Protein AF-W9GV12-F1 (afdb_monomer)

Sequence (91 aa):
MSLTLTDHARVRMNQRAFRGTDLDLILT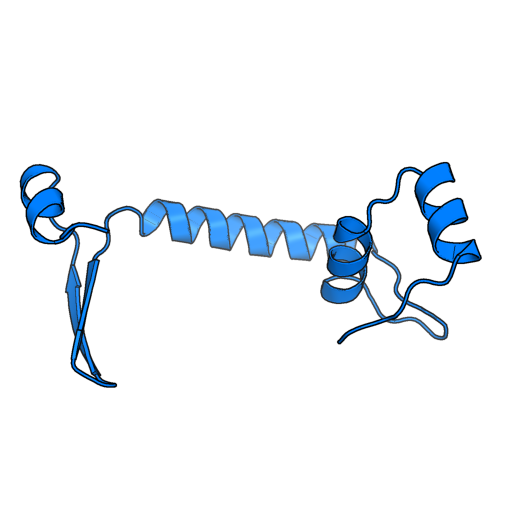VGTTTRDGVLLRAQDVQRAIEIRKREIARLQRLAGAYVVVAGEKVVTAYRPSRRRQSRVLDQA

Foldseek 3Di:
DDDDDDPVNVVVCVVVVHDPVNQVVQQVQFDDDPPGTDRDPVSVVVVVVVVVVVVVVCVVCVQKDWDDDVPDTPDIDRDDPVCSVVVCDDD

pLDDT: mean 91.81, std 10.29, range [42.0, 98.44]

Solvent-accessible surface area (backbone atoms only — not comparable to full-atom values): 5714 Å² total; per-residue (Å²): 139,90,80,84,82,48,72,68,53,52,55,56,29,57,79,67,75,51,53,77,72,52,49,59,50,38,69,73,55,26,48,76,54,98,89,49,65,46,70,43,73,70,37,51,54,52,54,49,54,54,50,51,53,49,52,52,49,50,63,74,46,62,65,58,45,71,47,69,59,88,96,39,78,76,49,74,49,65,60,53,81,88,50,41,65,77,74,55,73,83,133

Radius of gyration: 20.77 Å; Cα contacts (8 Å, |Δi|>4): 54; chains: 1; bounding box: 46×28×55 Å

Organism: NCBI:txid1385369

Mean predicted aligned error: 5.94 Å

Structure (mmCIF, N/CA/C/O backbone):
data_AF-W9GV12-F1
#
_entry.id   AF-W9GV12-F1
#
loop_
_atom_site.group_PDB
_atom_site.id
_atom_site.type_symbol
_atom_site.label_atom_id
_atom_site.label_alt_id
_atom_site.label_comp_id
_atom_site.label_asym_id
_atom_site.label_entity_id
_atom_site.label_seq_id
_atom_site.pdbx_PDB_ins_code
_atom_site.Cartn_x
_atom_site.Cartn_y
_atom_site.Cartn_z
_atom_site.occupancy
_atom_site.B_iso_or_equiv
_atom_site.auth_seq_id
_atom_site.auth_comp_id
_atom_site.auth_asym_id
_atom_site.auth_atom_id
_atom_site.pdbx_PDB_model_num
ATOM 1 N N . MET A 1 1 ? 0.911 -11.227 -10.464 1.00 48.38 1 MET A N 1
ATOM 2 C CA . MET A 1 1 ? 1.658 -11.712 -11.646 1.00 48.38 1 MET A CA 1
ATOM 3 C C . MET A 1 1 ? 3.096 -11.929 -11.201 1.00 48.38 1 MET A C 1
ATOM 5 O O . MET A 1 1 ? 3.614 -11.040 -10.544 1.00 48.38 1 MET A O 1
ATOM 9 N N . SER A 1 2 ? 3.695 -13.097 -11.449 1.00 60.28 2 SER A N 1
ATOM 10 C CA . SER A 1 2 ? 5.080 -13.390 -11.045 1.00 60.28 2 SER A CA 1
ATOM 11 C C . SER A 1 2 ? 5.965 -13.409 -12.291 1.00 60.28 2 SER A C 1
ATOM 13 O O . SER A 1 2 ? 5.656 -14.124 -13.242 1.00 60.28 2 SER A O 1
ATOM 15 N N . LEU A 1 3 ? 7.010 -12.580 -12.308 1.00 79.56 3 LEU A N 1
ATOM 16 C CA . LEU A 1 3 ? 8.029 -12.542 -13.357 1.00 79.56 3 LE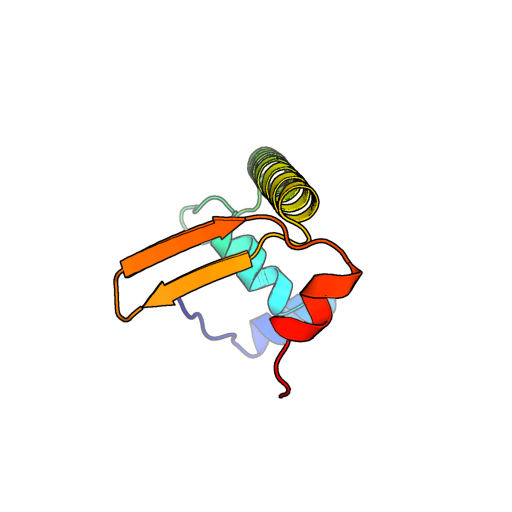U A CA 1
ATOM 17 C C . LEU A 1 3 ? 9.351 -13.058 -12.779 1.00 79.56 3 LEU A C 1
ATOM 19 O O . LEU A 1 3 ? 9.717 -12.705 -11.659 1.00 79.56 3 LEU A O 1
ATOM 23 N N . THR A 1 4 ? 10.081 -13.872 -13.542 1.00 87.38 4 THR A N 1
ATOM 24 C CA . THR A 1 4 ? 11.389 -14.399 -13.127 1.00 87.38 4 THR A CA 1
ATOM 25 C C . THR A 1 4 ? 12.514 -13.483 -13.607 1.00 87.38 4 THR A C 1
ATOM 27 O O . THR A 1 4 ? 12.611 -13.171 -14.793 1.00 87.38 4 THR A O 1
ATOM 30 N N . LEU A 1 5 ? 13.387 -13.060 -12.688 1.00 88.81 5 LEU A N 1
ATOM 31 C CA . LEU A 1 5 ? 14.568 -12.261 -13.016 1.00 88.81 5 LEU A CA 1
ATOM 32 C C . LEU A 1 5 ? 15.670 -13.132 -13.624 1.00 88.81 5 LEU A C 1
ATOM 34 O O . LEU A 1 5 ? 16.076 -14.131 -13.036 1.00 88.81 5 LEU A O 1
ATOM 38 N N . THR A 1 6 ? 16.207 -12.707 -14.766 1.00 94.06 6 THR A N 1
ATOM 39 C CA . THR A 1 6 ? 17.433 -13.290 -15.327 1.00 94.06 6 THR A CA 1
ATOM 40 C C . THR A 1 6 ? 18.670 -12.764 -14.596 1.00 94.06 6 THR A C 1
ATOM 42 O O . THR A 1 6 ? 18.645 -11.683 -13.997 1.00 94.06 6 THR A O 1
ATOM 45 N N . ASP A 1 7 ? 19.792 -13.480 -14.691 1.00 93.88 7 ASP A N 1
ATOM 46 C CA . ASP A 1 7 ? 21.065 -13.030 -14.109 1.00 93.88 7 ASP A CA 1
ATOM 47 C C . ASP A 1 7 ? 21.525 -11.689 -14.697 1.00 93.88 7 ASP A C 1
ATOM 49 O O . ASP A 1 7 ? 21.978 -10.807 -13.963 1.00 93.88 7 ASP A O 1
ATOM 53 N N . HIS A 1 8 ? 21.329 -11.490 -16.007 1.00 95.56 8 HIS A N 1
ATOM 54 C CA . HIS A 1 8 ? 21.622 -10.219 -16.667 1.00 95.56 8 HIS A CA 1
ATOM 55 C C . HIS A 1 8 ? 20.783 -9.075 -16.081 1.00 95.56 8 HIS A C 1
ATOM 57 O O . HIS A 1 8 ? 21.327 -8.020 -15.748 1.00 95.56 8 HIS A O 1
ATOM 63 N N . ALA A 1 9 ? 19.474 -9.285 -15.900 1.00 91.88 9 ALA A N 1
ATOM 64 C CA . ALA A 1 9 ? 18.591 -8.288 -15.301 1.00 91.88 9 ALA A CA 1
ATOM 65 C C . ALA A 1 9 ? 19.008 -7.962 -13.859 1.00 91.88 9 ALA A C 1
ATOM 67 O O . ALA A 1 9 ? 19.142 -6.787 -13.521 1.00 91.88 9 ALA A O 1
ATOM 68 N N . ARG A 1 10 ? 19.309 -8.980 -13.039 1.00 91.94 10 ARG A N 1
ATOM 69 C CA . ARG A 1 10 ? 19.757 -8.808 -11.646 1.00 91.94 10 ARG A CA 1
ATOM 70 C C . ARG A 1 10 ? 21.013 -7.939 -11.548 1.00 91.94 10 ARG A C 1
ATOM 72 O O . ARG A 1 10 ? 21.038 -6.975 -10.785 1.00 91.94 10 ARG A O 1
ATOM 79 N N . VAL A 1 11 ? 22.038 -8.232 -12.351 1.00 94.50 11 VAL A N 1
ATOM 80 C CA . VAL A 1 11 ? 23.279 -7.435 -12.383 1.00 94.50 11 VAL A CA 1
ATOM 81 C C . VAL A 1 11 ? 22.992 -5.994 -12.817 1.00 94.50 11 VAL A C 1
ATOM 83 O O . VAL A 1 11 ? 23.480 -5.045 -12.200 1.00 94.50 11 VAL A O 1
ATOM 86 N N . ARG A 1 12 ? 22.162 -5.805 -13.850 1.00 95.31 12 ARG A N 1
ATOM 87 C CA . ARG A 1 12 ? 21.827 -4.479 -14.391 1.00 95.31 12 ARG A CA 1
ATOM 88 C C . ARG A 1 12 ? 20.960 -3.63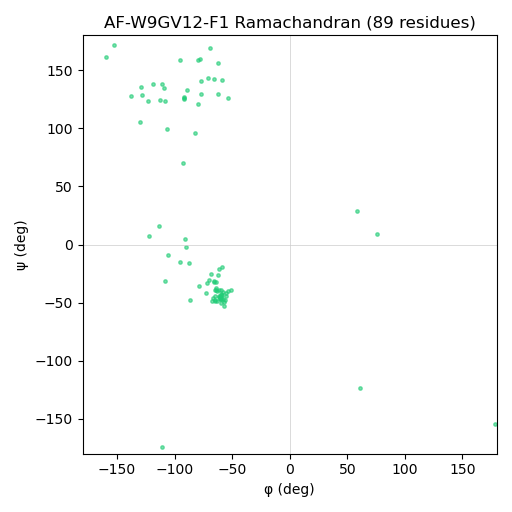3 -13.465 1.00 95.31 12 ARG A C 1
ATOM 90 O O . ARG A 1 12 ? 21.077 -2.409 -13.516 1.00 95.31 12 ARG A O 1
ATOM 97 N N . MET A 1 13 ? 20.113 -4.256 -12.653 1.00 94.00 13 MET A N 1
ATOM 98 C CA . MET A 1 13 ? 19.339 -3.586 -11.609 1.00 94.00 13 MET A CA 1
ATOM 99 C C . MET A 1 13 ? 20.258 -3.067 -10.504 1.00 94.00 13 MET A C 1
ATOM 101 O O . MET A 1 13 ? 20.209 -1.878 -10.194 1.00 94.00 13 MET A O 1
ATOM 105 N N . ASN A 1 14 ? 21.170 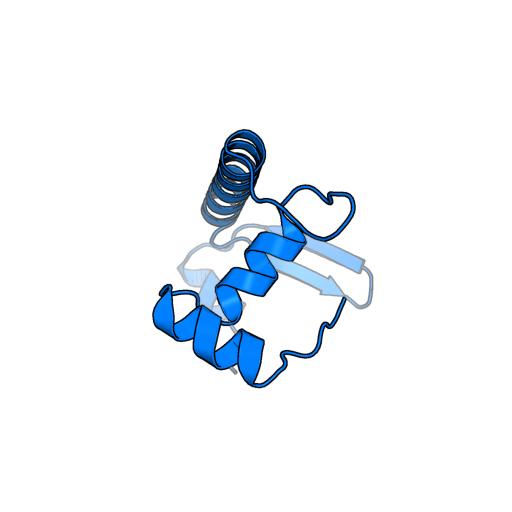-3.909 -10.004 1.00 91.81 14 ASN A N 1
ATOM 106 C CA . ASN A 1 14 ? 22.128 -3.522 -8.964 1.00 91.81 14 ASN A CA 1
ATOM 107 C C . ASN A 1 14 ? 23.013 -2.344 -9.401 1.00 91.81 14 ASN A C 1
ATOM 109 O O . ASN A 1 14 ? 23.179 -1.386 -8.652 1.00 91.81 14 ASN A O 1
ATOM 113 N N . GLN A 1 15 ? 23.514 -2.365 -10.643 1.00 96.69 15 GLN A N 1
ATOM 114 C CA . GLN A 1 15 ? 24.303 -1.262 -11.219 1.00 96.69 15 GLN A CA 1
ATOM 115 C C . GLN A 1 15 ? 23.540 0.068 -11.313 1.00 96.69 15 GLN A C 1
ATOM 117 O O . GLN A 1 15 ? 24.156 1.121 -11.440 1.00 96.69 15 GLN A O 1
ATOM 122 N N . ARG A 1 16 ? 22.206 0.027 -11.295 1.00 94.38 16 ARG A N 1
ATOM 123 C CA . ARG A 1 16 ? 21.324 1.194 -11.428 1.00 94.38 16 ARG A CA 1
ATOM 124 C C . ARG A 1 16 ? 20.530 1.489 -10.161 1.00 94.38 16 ARG A C 1
ATOM 126 O O . ARG A 1 16 ? 19.552 2.224 -10.222 1.00 94.38 16 ARG A O 1
ATOM 133 N N . ALA A 1 17 ? 20.950 0.909 -9.038 1.00 93.00 17 ALA A N 1
ATOM 134 C CA . ALA A 1 17 ? 20.320 1.083 -7.737 1.00 93.00 17 ALA A CA 1
ATOM 135 C C . ALA A 1 17 ? 18.829 0.681 -7.679 1.00 93.00 17 ALA A C 1
ATOM 137 O O . ALA A 1 17 ? 18.089 1.210 -6.856 1.00 93.00 17 ALA A O 1
ATOM 138 N N . PHE A 1 18 ? 18.395 -0.278 -8.504 1.00 91.69 18 PHE A N 1
ATOM 139 C CA . PHE A 1 18 ? 17.069 -0.889 -8.373 1.00 91.69 18 PHE A CA 1
ATOM 140 C C . PHE A 1 18 ? 17.117 -2.098 -7.440 1.00 91.69 18 PHE A C 1
ATOM 142 O O . PHE A 1 18 ? 17.963 -2.981 -7.591 1.00 91.69 18 PHE A O 1
ATOM 149 N N . ARG A 1 19 ? 16.162 -2.170 -6.514 1.00 89.19 19 ARG A N 1
ATOM 150 C CA . ARG A 1 19 ? 15.899 -3.327 -5.653 1.00 89.19 19 ARG A CA 1
ATOM 151 C C . ARG A 1 19 ? 14.797 -4.194 -6.256 1.00 89.19 19 ARG A C 1
ATOM 153 O O . ARG A 1 19 ? 13.975 -3.722 -7.036 1.00 89.19 19 ARG A O 1
ATOM 160 N N . GLY A 1 20 ? 14.734 -5.464 -5.850 1.00 80.12 20 GLY A N 1
ATOM 161 C CA . GLY A 1 20 ? 13.660 -6.371 -6.281 1.00 80.12 20 GLY A CA 1
ATOM 162 C C . GLY A 1 20 ? 12.261 -5.823 -5.969 1.00 80.12 20 GLY A C 1
ATOM 163 O O . GLY A 1 20 ? 11.396 -5.823 -6.837 1.00 80.12 20 GLY A O 1
ATOM 164 N N . THR A 1 21 ? 12.083 -5.236 -4.782 1.00 85.50 21 THR A N 1
ATOM 165 C CA . THR A 1 21 ? 10.827 -4.595 -4.351 1.00 85.50 21 THR A CA 1
ATOM 166 C C . THR A 1 21 ? 10.418 -3.400 -5.213 1.00 85.50 21 THR A C 1
ATOM 168 O O . THR A 1 21 ? 9.233 -3.080 -5.300 1.00 85.50 21 THR A O 1
ATOM 171 N N . ASP A 1 22 ? 11.380 -2.729 -5.854 1.00 90.75 22 ASP A N 1
ATOM 172 C CA . ASP A 1 22 ? 11.092 -1.591 -6.730 1.00 90.75 22 ASP A CA 1
ATOM 173 C C . ASP A 1 22 ? 10.431 -2.071 -8.027 1.00 90.75 22 ASP A C 1
ATOM 175 O O . ASP A 1 22 ? 9.560 -1.390 -8.569 1.00 90.75 22 ASP A O 1
ATOM 179 N N . LEU A 1 23 ? 10.794 -3.271 -8.495 1.00 90.44 23 LEU A N 1
ATOM 180 C CA . LEU A 1 23 ? 10.207 -3.877 -9.685 1.00 90.44 23 LEU A CA 1
ATOM 181 C C . LEU A 1 23 ? 8.722 -4.175 -9.468 1.00 90.44 23 LEU A C 1
ATOM 183 O O . LEU A 1 23 ? 7.900 -3.780 -10.290 1.00 90.44 23 LEU A O 1
ATOM 187 N N . ASP A 1 24 ? 8.370 -4.790 -8.338 1.00 89.69 24 ASP A N 1
ATOM 188 C CA . ASP A 1 24 ? 6.977 -5.098 -7.996 1.00 89.69 24 ASP A CA 1
ATOM 189 C C . ASP A 1 24 ? 6.113 -3.832 -7.963 1.00 89.69 24 ASP A C 1
ATOM 191 O O . ASP A 1 24 ? 4.987 -3.808 -8.472 1.00 89.69 24 ASP A O 1
ATOM 195 N N . LEU A 1 25 ? 6.658 -2.740 -7.417 1.00 92.50 25 LEU A N 1
ATOM 196 C CA . LEU A 1 25 ? 5.974 -1.454 -7.369 1.00 92.50 25 LEU A CA 1
ATOM 197 C C . LEU A 1 25 ? 5.773 -0.854 -8.768 1.00 92.50 25 LEU A C 1
ATOM 199 O O . LEU A 1 25 ? 4.669 -0.401 -9.083 1.00 92.50 25 LEU A O 1
ATOM 203 N N . ILE A 1 26 ? 6.812 -0.871 -9.611 1.00 94.50 26 ILE A N 1
ATOM 204 C CA . ILE A 1 26 ? 6.742 -0.392 -11.000 1.00 94.50 26 ILE A CA 1
ATOM 205 C C . ILE A 1 26 ? 5.715 -1.206 -11.790 1.00 94.50 26 ILE A C 1
ATOM 207 O O . ILE A 1 26 ? 4.889 -0.616 -12.479 1.00 94.50 26 ILE A O 1
ATOM 211 N N . LEU A 1 27 ? 5.721 -2.533 -11.657 1.00 93.12 27 LEU A N 1
ATOM 212 C CA . LEU A 1 27 ? 4.791 -3.430 -12.346 1.00 93.12 27 LEU A CA 1
ATOM 213 C C . LEU A 1 27 ? 3.337 -3.236 -11.894 1.00 93.12 27 LEU A C 1
ATOM 215 O O . LEU A 1 27 ? 2.423 -3.401 -12.694 1.00 93.12 27 LEU A O 1
ATOM 219 N N . THR A 1 28 ? 3.118 -2.872 -10.628 1.00 93.56 28 THR A N 1
ATOM 220 C CA . THR A 1 28 ? 1.772 -2.665 -10.067 1.00 93.56 28 THR A CA 1
ATOM 221 C C . THR A 1 28 ? 1.169 -1.313 -10.457 1.00 93.56 28 THR A C 1
ATOM 223 O O . THR A 1 28 ? -0.043 -1.194 -10.616 1.00 93.56 28 THR A O 1
ATOM 226 N N . VAL A 1 29 ? 1.996 -0.268 -10.551 1.00 96.38 29 VAL A N 1
ATOM 227 C CA . VAL A 1 29 ? 1.532 1.127 -10.686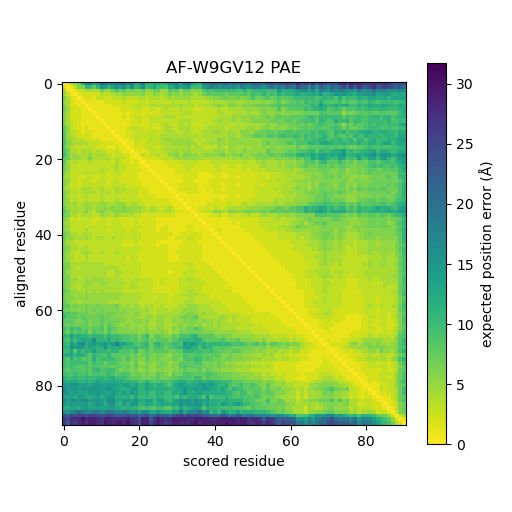 1.00 96.38 29 VAL A CA 1
ATOM 228 C C . VAL A 1 29 ? 1.764 1.699 -12.082 1.00 96.38 29 VAL A C 1
ATOM 230 O O . VAL A 1 29 ? 1.033 2.595 -12.513 1.00 96.38 29 VAL A O 1
ATOM 233 N N . GLY A 1 30 ? 2.821 1.247 -12.750 1.00 96.38 30 GLY A N 1
ATOM 234 C CA . GLY A 1 30 ? 3.277 1.795 -14.013 1.00 96.38 30 GLY A CA 1
ATOM 235 C C . GLY A 1 30 ? 2.330 1.495 -15.166 1.00 96.38 30 GLY A C 1
ATOM 236 O O . GLY A 1 30 ? 1.405 0.692 -15.086 1.00 96.38 30 GLY A O 1
ATOM 237 N N . THR A 1 31 ? 2.586 2.166 -16.278 1.00 97.62 31 THR A N 1
ATOM 238 C CA . THR A 1 31 ? 1.816 1.990 -17.502 1.00 97.62 31 THR A CA 1
ATOM 239 C C . THR A 1 31 ? 2.464 0.935 -18.379 1.00 97.62 31 THR A C 1
ATOM 241 O O . THR A 1 31 ? 3.639 1.061 -18.728 1.00 97.62 31 THR A O 1
ATOM 244 N N . THR A 1 32 ? 1.691 -0.075 -18.772 1.00 96.69 32 THR A N 1
ATOM 245 C CA . THR A 1 32 ? 2.110 -1.065 -19.767 1.00 96.69 32 THR A CA 1
ATOM 246 C C . THR A 1 32 ? 2.364 -0.390 -21.113 1.00 96.69 32 THR A C 1
ATOM 248 O O . THR A 1 32 ? 1.538 0.372 -21.616 1.00 96.69 32 THR A O 1
ATOM 251 N N . THR A 1 33 ? 3.527 -0.663 -21.688 1.00 96.56 33 THR A N 1
ATOM 252 C CA . THR A 1 33 ? 3.938 -0.250 -23.030 1.00 96.56 33 THR A CA 1
ATOM 253 C C . THR A 1 33 ? 4.015 -1.48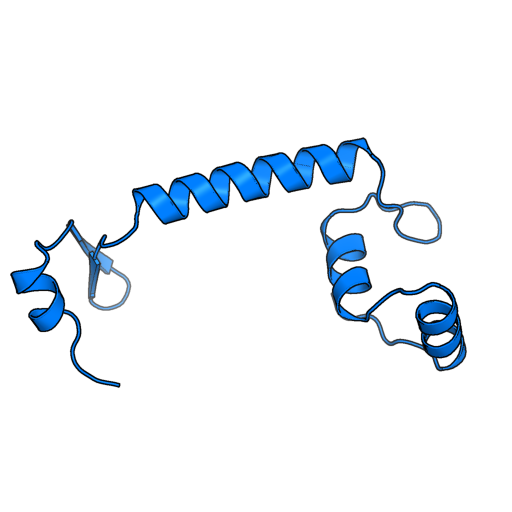2 -23.933 1.00 96.56 33 THR A C 1
ATOM 255 O O . THR A 1 33 ? 3.641 -2.579 -23.524 1.00 96.56 33 THR A O 1
ATOM 258 N N . ARG A 1 34 ? 4.496 -1.319 -25.172 1.00 95.94 34 ARG A N 1
ATOM 259 C CA . ARG A 1 34 ? 4.653 -2.430 -26.123 1.00 95.94 34 ARG A CA 1
ATOM 260 C C . ARG A 1 34 ? 5.504 -3.576 -25.563 1.00 95.94 34 ARG A C 1
ATOM 262 O O . ARG A 1 34 ? 5.120 -4.728 -25.701 1.00 95.94 34 ARG A O 1
ATOM 269 N N . ASP A 1 35 ? 6.625 -3.238 -24.926 1.00 94.31 35 ASP A N 1
ATOM 270 C CA . ASP A 1 35 ? 7.665 -4.207 -24.553 1.00 94.31 35 ASP A CA 1
ATOM 271 C C . ASP A 1 35 ? 7.960 -4.226 -23.041 1.00 94.31 35 ASP A C 1
ATOM 273 O O . ASP A 1 35 ? 8.914 -4.860 -22.594 1.00 94.31 35 ASP A O 1
ATOM 277 N N . GLY A 1 36 ? 7.180 -3.512 -22.223 1.00 94.19 36 GLY A N 1
ATOM 278 C CA . GLY A 1 36 ? 7.439 -3.454 -20.787 1.00 94.19 36 GLY A CA 1
ATOM 279 C C . GLY A 1 36 ? 6.480 -2.568 -20.007 1.00 94.19 36 GLY A C 1
ATOM 280 O O . GLY A 1 36 ? 5.336 -2.351 -20.398 1.00 94.19 36 GLY A O 1
ATOM 281 N N . VAL A 1 37 ? 6.953 -2.061 -18.870 1.00 96.38 37 VAL A N 1
ATOM 282 C CA . VAL A 1 37 ? 6.190 -1.166 -17.994 1.00 96.38 37 VAL A CA 1
ATOM 283 C C . VAL A 1 37 ? 7.021 0.076 -17.708 1.00 96.38 37 VAL A C 1
ATOM 285 O O . VAL A 1 37 ? 8.176 -0.023 -17.295 1.00 96.38 37 VAL A O 1
ATOM 288 N N . LEU A 1 38 ? 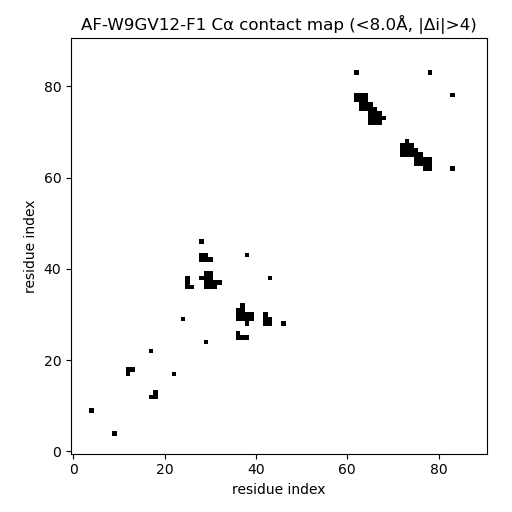6.429 1.249 -17.923 1.00 96.69 38 LEU A N 1
ATOM 289 C CA . LEU A 1 38 ? 7.045 2.540 -17.638 1.00 96.69 38 LEU A CA 1
ATOM 290 C C . LEU A 1 38 ? 6.301 3.233 -16.499 1.00 96.69 38 LEU A C 1
ATOM 292 O O . LEU A 1 38 ? 5.101 3.497 -16.593 1.00 96.69 38 LEU A O 1
ATOM 296 N N . LEU A 1 39 ? 7.025 3.594 -15.442 1.00 96.94 39 LEU A N 1
ATOM 297 C CA . LEU A 1 39 ? 6.486 4.396 -14.350 1.00 96.94 39 LEU A CA 1
ATOM 298 C C . LEU A 1 39 ? 6.517 5.883 -14.733 1.00 96.94 39 LEU A C 1
ATOM 300 O O . LEU A 1 39 ? 7.544 6.548 -14.606 1.00 96.94 39 LEU A O 1
ATOM 304 N N . ARG A 1 40 ? 5.398 6.410 -15.241 1.00 98.06 40 ARG A N 1
ATOM 305 C CA . ARG A 1 40 ? 5.299 7.819 -15.656 1.00 98.06 40 ARG A CA 1
ATOM 306 C C . ARG A 1 40 ? 5.074 8.731 -14.450 1.00 98.06 40 ARG A C 1
ATOM 308 O O . ARG A 1 40 ? 4.504 8.307 -13.448 1.00 98.06 40 ARG A O 1
ATOM 315 N N . ALA A 1 41 ? 5.396 10.019 -14.580 1.00 97.94 41 ALA A N 1
ATOM 316 C CA . ALA A 1 41 ? 5.153 11.015 -13.526 1.00 97.94 41 ALA A CA 1
ATOM 317 C C . ALA A 1 41 ? 3.685 11.040 -13.050 1.00 97.94 41 ALA A C 1
ATOM 319 O O . ALA A 1 41 ? 3.412 11.087 -11.852 1.00 97.94 41 ALA A O 1
ATOM 320 N N . GLN A 1 42 ? 2.729 10.917 -13.976 1.00 97.62 42 GLN A N 1
ATOM 321 C CA . GLN A 1 42 ? 1.306 10.831 -13.634 1.00 97.62 42 GLN A CA 1
ATOM 322 C C . GLN A 1 42 ? 0.938 9.561 -12.851 1.00 97.62 42 GLN A C 1
ATOM 324 O O . GLN A 1 42 ? 0.022 9.589 -12.030 1.00 97.62 42 GLN A O 1
ATOM 329 N N . ASP A 1 43 ? 1.640 8.452 -13.096 1.00 98.06 43 ASP A N 1
ATOM 330 C CA . ASP A 1 43 ? 1.406 7.191 -12.395 1.00 98.06 43 ASP A CA 1
ATOM 331 C C . ASP A 1 43 ? 1.922 7.294 -10.963 1.00 98.06 43 ASP A C 1
ATOM 333 O O . ASP A 1 43 ? 1.207 6.932 -10.029 1.00 98.06 43 ASP A O 1
ATOM 337 N N . VAL A 1 44 ? 3.099 7.905 -10.787 1.00 97.88 44 VAL A N 1
ATOM 338 C CA . VAL A 1 44 ? 3.661 8.251 -9.474 1.00 97.88 44 VAL A CA 1
ATOM 339 C C . VAL A 1 44 ? 2.696 9.138 -8.692 1.00 97.88 44 VAL A C 1
ATOM 341 O O . VAL A 1 44 ? 2.325 8.790 -7.572 1.00 97.88 44 VAL A O 1
ATOM 344 N N . GLN A 1 45 ? 2.230 10.243 -9.282 1.00 98.06 45 GLN A N 1
ATOM 345 C CA . GLN A 1 45 ? 1.325 11.168 -8.600 1.00 98.06 45 GLN A CA 1
ATOM 346 C C . GLN A 1 45 ? 0.027 10.473 -8.169 1.00 98.06 45 GLN A C 1
ATOM 348 O O . GLN A 1 45 ? -0.397 10.596 -7.021 1.00 98.06 45 GLN A O 1
ATOM 353 N N . ARG A 1 46 ? -0.579 9.677 -9.059 1.00 97.69 46 ARG A N 1
ATOM 354 C CA . ARG A 1 46 ? -1.786 8.896 -8.752 1.00 97.69 46 ARG A CA 1
ATOM 355 C C . ARG A 1 46 ? -1.549 7.915 -7.604 1.00 97.69 46 ARG A C 1
ATOM 357 O O . ARG A 1 46 ? -2.351 7.845 -6.675 1.00 97.69 46 ARG A O 1
ATOM 364 N N . ALA A 1 47 ? -0.444 7.174 -7.650 1.00 97.62 47 ALA A N 1
ATOM 365 C CA . ALA A 1 47 ? -0.073 6.207 -6.624 1.00 97.62 47 ALA A CA 1
ATOM 366 C C . ALA A 1 47 ? 0.198 6.840 -5.259 1.00 97.62 47 ALA A C 1
ATOM 368 O O . ALA A 1 47 ? -0.153 6.240 -4.240 1.00 97.62 47 ALA A O 1
ATOM 369 N N . ILE A 1 48 ? 0.813 8.023 -5.236 1.00 98.19 48 ILE A N 1
ATOM 370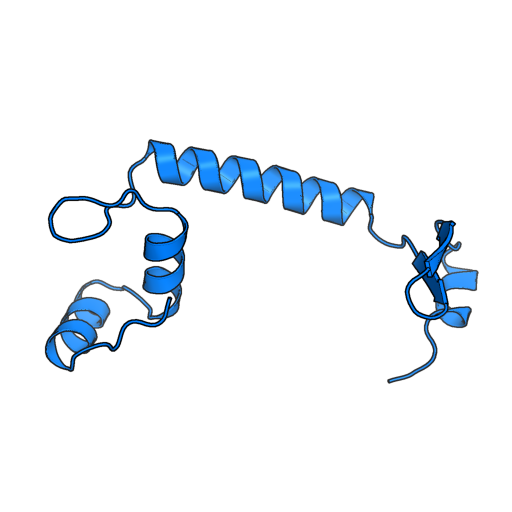 C CA . ILE A 1 48 ? 1.036 8.797 -4.015 1.00 98.19 48 ILE A CA 1
ATOM 371 C C . ILE A 1 48 ? -0.302 9.234 -3.424 1.00 98.19 48 ILE A C 1
ATOM 373 O O . ILE A 1 48 ? -0.532 9.023 -2.237 1.00 98.19 48 ILE A O 1
ATOM 377 N N . GLU A 1 49 ? -1.206 9.792 -4.228 1.00 98.12 49 GLU A N 1
ATOM 378 C CA . GLU A 1 49 ? -2.501 10.262 -3.729 1.00 98.12 49 GLU A CA 1
ATOM 379 C C . GLU A 1 49 ? -3.370 9.120 -3.188 1.00 98.12 49 GLU A C 1
ATOM 381 O O . GLU A 1 49 ? -3.992 9.261 -2.135 1.00 98.12 49 GLU A O 1
ATOM 386 N N . ILE A 1 50 ? -3.356 7.953 -3.840 1.00 97.44 50 ILE A N 1
ATOM 387 C CA . ILE A 1 50 ? -4.017 6.746 -3.321 1.00 97.44 50 ILE A CA 1
ATOM 388 C C . ILE A 1 50 ? -3.431 6.352 -1.958 1.00 97.44 50 ILE A C 1
ATOM 390 O O . ILE A 1 50 ? -4.181 6.191 -0.995 1.00 97.44 50 ILE A O 1
ATOM 394 N N . ARG A 1 51 ? -2.099 6.265 -1.846 1.00 97.56 51 ARG A N 1
ATOM 395 C CA . ARG A 1 51 ? -1.422 5.883 -0.595 1.00 97.56 51 ARG A CA 1
ATOM 396 C C . ARG A 1 51 ? -1.633 6.903 0.519 1.00 97.56 51 ARG A C 1
ATOM 398 O O . ARG A 1 51 ? -1.860 6.513 1.656 1.00 97.56 51 ARG A O 1
ATOM 405 N N . LYS A 1 52 ? -1.629 8.204 0.221 1.00 98.19 52 LYS A N 1
ATOM 406 C CA . LYS A 1 52 ? -1.956 9.250 1.205 1.00 98.19 52 LYS A CA 1
ATOM 407 C C . LYS A 1 52 ? -3.371 9.081 1.753 1.00 98.19 52 LYS A C 1
ATOM 409 O O . LYS A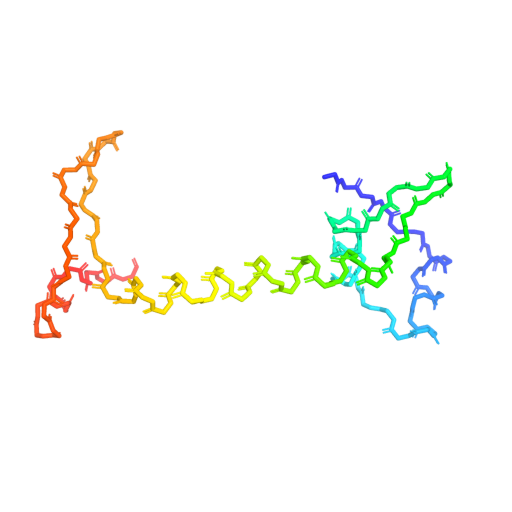 1 52 ? -3.569 9.178 2.961 1.00 98.19 52 LYS A O 1
ATOM 414 N N . ARG A 1 53 ? -4.352 8.798 0.888 1.00 98.12 53 ARG A N 1
ATOM 415 C CA . ARG A 1 53 ? -5.738 8.531 1.310 1.00 98.12 53 ARG A CA 1
ATOM 416 C C . ARG A 1 53 ? -5.829 7.281 2.178 1.00 98.12 53 ARG A C 1
ATOM 418 O O . ARG A 1 53 ? -6.558 7.280 3.167 1.00 98.12 53 ARG A O 1
ATOM 425 N N . GLU A 1 54 ? -5.084 6.238 1.830 1.00 97.94 54 GLU A N 1
ATOM 426 C CA . GLU A 1 54 ? -4.994 5.015 2.624 1.00 97.94 54 GLU A CA 1
ATOM 427 C C . GLU A 1 54 ? -4.373 5.277 4.001 1.00 97.94 54 GLU A C 1
ATOM 429 O O . GLU A 1 54 ? -4.985 4.936 5.010 1.00 97.94 54 GLU A O 1
ATOM 434 N N . ILE A 1 55 ? -3.238 5.978 4.063 1.00 98.44 55 ILE A N 1
ATOM 435 C CA . ILE A 1 55 ? -2.591 6.396 5.315 1.00 98.44 55 ILE A CA 1
ATOM 436 C C . ILE A 1 55 ? -3.562 7.209 6.178 1.00 98.44 55 ILE A C 1
ATOM 438 O O . ILE A 1 55 ? -3.742 6.902 7.356 1.00 98.44 55 ILE A O 1
ATOM 442 N N . ALA A 1 56 ? -4.252 8.194 5.597 1.00 98.31 56 ALA A N 1
ATOM 443 C CA . ALA A 1 56 ? -5.238 8.998 6.315 1.00 98.31 56 ALA A CA 1
ATOM 444 C C . ALA A 1 56 ? -6.406 8.143 6.841 1.00 98.31 56 ALA A C 1
ATOM 446 O O . ALA A 1 56 ? -6.878 8.329 7.966 1.00 98.31 56 ALA A O 1
ATOM 447 N N . ARG A 1 57 ? -6.867 7.162 6.053 1.00 97.88 57 ARG A N 1
ATOM 448 C CA . ARG A 1 57 ? -7.898 6.210 6.480 1.00 97.88 57 ARG A CA 1
ATOM 449 C C . ARG A 1 57 ? -7.402 5.338 7.633 1.00 97.88 57 ARG A C 1
ATOM 451 O O . ARG A 1 57 ? -8.154 5.179 8.591 1.00 97.88 57 ARG A O 1
ATOM 458 N N . LEU A 1 58 ? -6.179 4.814 7.569 1.00 97.88 58 LEU A N 1
ATOM 459 C CA . LEU A 1 58 ? -5.564 4.019 8.637 1.00 97.88 58 LEU A CA 1
ATOM 460 C C . LEU A 1 58 ? -5.454 4.830 9.930 1.00 97.88 58 LEU A C 1
ATOM 462 O O . LEU A 1 58 ? -5.902 4.373 10.977 1.00 97.88 58 LEU A O 1
ATOM 466 N N . GLN A 1 59 ? -4.964 6.067 9.847 1.00 97.62 59 GLN A N 1
ATOM 467 C CA . GLN A 1 59 ? -4.885 6.982 10.988 1.00 97.62 59 GLN A CA 1
ATOM 468 C C . GLN A 1 59 ? -6.265 7.237 11.611 1.00 97.62 59 GLN A C 1
ATOM 470 O O . GLN A 1 59 ? -6.432 7.117 12.822 1.00 97.62 59 GLN A O 1
ATOM 475 N N . ARG A 1 60 ? -7.290 7.517 10.793 1.00 97.12 60 ARG A N 1
ATOM 476 C CA . ARG A 1 60 ? -8.674 7.723 11.265 1.00 97.12 60 ARG A CA 1
ATOM 477 C C . ARG A 1 60 ? -9.276 6.469 11.911 1.00 97.12 60 ARG A C 1
ATOM 479 O O . ARG A 1 60 ? -10.146 6.571 12.783 1.00 97.12 60 ARG A O 1
ATOM 486 N N . LEU A 1 61 ? -8.887 5.290 11.436 1.00 96.56 61 LEU A N 1
ATOM 487 C CA . LEU A 1 61 ? -9.377 3.998 11.918 1.00 96.56 61 LEU A CA 1
ATOM 488 C C . LEU A 1 61 ? -8.532 3.421 13.059 1.00 96.56 61 LEU A C 1
ATOM 490 O O . LEU A 1 61 ? -8.911 2.387 13.603 1.00 96.56 61 LEU A O 1
ATOM 494 N N . ALA A 1 62 ? -7.446 4.079 13.467 1.00 94.62 62 ALA A N 1
ATOM 495 C CA . ALA A 1 62 ? -6.624 3.630 14.581 1.00 94.62 62 ALA A CA 1
ATOM 496 C C . ALA A 1 62 ? -7.480 3.418 15.845 1.00 94.62 62 ALA A C 1
ATOM 498 O O . ALA A 1 62 ? -8.239 4.296 16.267 1.00 94.62 62 ALA A O 1
ATOM 499 N N . GLY A 1 63 ? -7.385 2.221 16.429 1.00 93.81 63 GLY A N 1
ATOM 500 C CA . GLY A 1 63 ? -8.168 1.820 17.602 1.00 93.81 63 GLY A CA 1
ATOM 501 C C . GLY A 1 63 ? -9.635 1.472 17.324 1.00 93.81 63 GLY A C 1
ATOM 502 O O . GLY A 1 63 ? -10.398 1.315 18.277 1.00 93.81 63 GLY A O 1
ATOM 503 N N . ALA A 1 64 ? -10.057 1.371 16.060 1.00 95.69 64 ALA A N 1
ATOM 504 C CA . ALA A 1 64 ? -11.320 0.730 15.713 1.00 95.69 64 ALA A CA 1
ATOM 505 C C . ALA A 1 64 ? -11.220 -0.785 15.930 1.00 95.69 64 ALA A C 1
ATOM 507 O O . ALA A 1 64 ? -10.190 -1.399 15.667 1.00 95.69 64 ALA A O 1
ATOM 508 N N . TYR A 1 65 ? -12.312 -1.375 16.395 1.00 95.75 65 TYR A N 1
ATOM 509 C CA . TYR A 1 65 ? -12.453 -2.799 16.640 1.00 95.75 65 TYR A CA 1
ATOM 510 C C . TYR A 1 65 ? -13.723 -3.293 15.956 1.00 95.75 65 TYR A C 1
ATOM 512 O O . TYR A 1 65 ? -14.763 -2.631 16.020 1.00 95.75 65 TYR A O 1
ATOM 520 N N . VAL A 1 66 ? -13.621 -4.434 15.282 1.00 96.12 66 VAL A N 1
ATOM 521 C CA . VAL A 1 66 ? -14.719 -5.064 14.546 1.00 96.12 66 VAL A CA 1
ATOM 522 C C . VAL A 1 66 ? -14.898 -6.470 15.097 1.00 96.12 66 VAL A C 1
ATOM 524 O O . VAL A 1 66 ? -13.954 -7.253 15.105 1.00 96.12 66 VAL A O 1
ATOM 527 N N . VAL A 1 67 ? -16.108 -6.781 15.555 1.00 95.94 67 VAL A N 1
ATOM 528 C CA . VAL A 1 67 ? -16.481 -8.122 16.014 1.00 95.94 67 VAL A CA 1
ATOM 529 C C . VAL A 1 67 ? -17.057 -8.885 14.831 1.00 95.94 67 VAL A C 1
ATOM 531 O O . VAL A 1 67 ? -18.015 -8.426 14.204 1.00 95.94 67 VAL A O 1
ATOM 534 N N . VAL A 1 68 ? -16.489 -10.053 14.545 1.00 97.00 68 VAL A N 1
ATOM 535 C CA . VAL A 1 68 ? -16.908 -10.949 13.460 1.00 97.00 68 VAL A CA 1
ATOM 536 C C . VAL A 1 68 ? -17.345 -12.286 14.061 1.00 97.00 68 VAL A C 1
ATOM 538 O O . VAL A 1 68 ? -16.704 -12.786 14.982 1.00 97.00 68 VAL A O 1
ATOM 541 N N . ALA A 1 69 ? -18.434 -12.856 13.550 1.00 95.56 69 ALA A N 1
ATOM 542 C CA . ALA A 1 69 ? -18.923 -14.187 13.900 1.00 95.56 69 ALA A CA 1
ATOM 543 C C . ALA A 1 69 ? -19.185 -14.981 12.611 1.00 95.56 69 ALA A C 1
ATOM 545 O O . ALA A 1 69 ? -20.151 -14.717 11.889 1.00 95.56 69 ALA A O 1
ATOM 546 N N . GLY A 1 70 ? -18.295 -15.928 12.299 1.00 93.88 70 GLY A N 1
ATOM 547 C CA . GLY A 1 70 ? -18.281 -16.608 11.002 1.00 93.88 70 GLY A CA 1
ATOM 548 C C . GLY A 1 70 ? -18.040 -15.613 9.863 1.00 93.88 70 GLY A C 1
ATOM 549 O O . GLY A 1 70 ? -17.069 -14.865 9.889 1.00 93.88 70 GLY A O 1
ATOM 550 N N . GLU A 1 71 ? -18.954 -15.564 8.895 1.00 95.06 71 GLU A N 1
ATOM 551 C CA . GLU A 1 71 ? -18.897 -14.639 7.749 1.00 95.06 71 GLU A CA 1
ATOM 552 C C . GLU A 1 71 ? -19.621 -13.302 8.001 1.00 95.06 71 GLU A C 1
ATOM 554 O O . GLU A 1 71 ? -19.763 -12.478 7.097 1.00 95.06 71 GLU A O 1
ATOM 559 N N . LYS A 1 72 ? -20.121 -13.071 9.223 1.00 95.81 72 LYS A N 1
ATOM 560 C CA . LYS A 1 72 ? -20.940 -11.898 9.552 1.00 95.81 72 LYS A CA 1
ATOM 561 C C . LYS A 1 72 ? -20.188 -10.918 10.441 1.00 95.81 72 LYS A C 1
ATOM 563 O O . LYS A 1 72 ? -19.612 -11.297 11.459 1.00 95.81 72 LYS A O 1
ATOM 568 N N . VAL A 1 73 ? -20.278 -9.632 10.108 1.00 97.00 73 VAL A N 1
ATOM 569 C CA . VAL A 1 73 ? -19.879 -8.544 11.009 1.00 97.00 73 VAL A CA 1
ATOM 570 C C . VAL A 1 73 ? -21.001 -8.314 12.018 1.00 97.00 73 VAL A C 1
ATOM 572 O O . VAL A 1 73 ? -22.126 -8.006 11.634 1.00 97.00 73 VAL A O 1
ATOM 575 N N . VAL A 1 74 ? -20.693 -8.456 13.306 1.00 97.44 74 VAL A N 1
ATOM 576 C CA . VAL A 1 74 ? -21.653 -8.263 14.402 1.00 97.44 74 VAL A CA 1
ATOM 577 C C . VAL A 1 74 ? -21.711 -6.794 14.814 1.00 97.44 74 VAL A C 1
ATOM 579 O O . VAL A 1 74 ? -22.791 -6.230 14.958 1.00 97.44 74 VAL A O 1
ATOM 582 N N . THR A 1 75 ? -20.554 -6.155 15.011 1.00 97.19 75 THR A N 1
ATOM 583 C CA . THR A 1 75 ? -20.479 -4.734 15.379 1.00 97.19 75 THR A CA 1
ATOM 584 C C . THR A 1 75 ? -19.109 -4.135 15.065 1.00 97.19 75 THR A C 1
ATOM 586 O O . THR A 1 75 ? -18.125 -4.858 14.914 1.00 97.19 75 THR A O 1
ATOM 589 N N . ALA A 1 76 ? -19.038 -2.805 14.998 1.00 96.44 76 ALA A N 1
ATOM 590 C CA . ALA A 1 76 ? -17.800 -2.046 14.885 1.00 96.44 76 ALA A CA 1
ATOM 591 C C . ALA A 1 76 ? -17.846 -0.820 15.806 1.00 96.44 76 ALA A C 1
ATOM 593 O O . ALA A 1 76 ? -18.784 -0.026 15.754 1.00 96.44 76 ALA A O 1
ATOM 594 N N . TYR A 1 77 ? -16.828 -0.642 16.645 1.00 95.44 77 TYR A N 1
ATOM 595 C CA . TYR A 1 77 ? -16.754 0.477 17.588 1.00 95.44 77 TYR A CA 1
ATOM 596 C C . TYR A 1 77 ? -15.304 0.838 17.930 1.00 95.44 77 TYR A C 1
ATOM 598 O O . TYR A 1 77 ? -14.367 0.146 17.546 1.00 95.44 77 TYR A O 1
ATOM 606 N N . ARG A 1 78 ? -15.097 1.948 18.650 1.00 95.31 78 ARG A N 1
ATOM 607 C CA . ARG A 1 78 ? -13.782 2.333 19.191 1.00 95.31 78 ARG A CA 1
ATOM 608 C C . ARG A 1 78 ? -13.752 2.097 20.704 1.00 95.31 78 ARG A C 1
ATOM 610 O O . ARG A 1 78 ? -14.297 2.926 21.438 1.00 95.31 78 ARG A O 1
ATOM 617 N N . PRO A 1 79 ? -13.169 0.993 21.205 1.00 93.31 79 PRO A N 1
ATOM 618 C CA . PRO A 1 79 ? -12.970 0.818 22.640 1.00 93.31 79 PRO A CA 1
ATOM 619 C C . PRO A 1 79 ? -12.110 1.952 23.211 1.00 93.31 79 PRO A C 1
ATOM 621 O O . PRO A 1 79 ? -11.133 2.387 22.597 1.00 93.31 79 PRO A O 1
ATOM 624 N N . SER A 1 80 ? -12.446 2.411 24.419 1.00 90.69 80 SER A N 1
ATOM 625 C CA . SER A 1 80 ? -11.575 3.325 25.163 1.00 90.69 80 SER A CA 1
ATOM 626 C C . SER A 1 80 ? -10.235 2.650 25.467 1.00 90.69 80 SER A C 1
ATOM 628 O O . SER A 1 80 ? -10.164 1.426 25.569 1.00 90.69 80 SER A O 1
ATOM 630 N N . ARG A 1 81 ? -9.170 3.433 25.679 1.00 86.88 81 ARG A N 1
ATOM 631 C CA . ARG A 1 81 ? -7.815 2.900 25.933 1.00 86.88 81 ARG A CA 1
ATOM 632 C C . ARG A 1 81 ? -7.771 1.835 27.041 1.00 86.88 81 ARG A C 1
ATOM 634 O O . ARG A 1 81 ? -7.107 0.823 26.885 1.00 86.88 81 ARG A O 1
ATOM 641 N N . ARG A 1 82 ? -8.542 2.012 28.123 1.00 84.88 82 ARG A N 1
ATOM 642 C CA . ARG A 1 82 ? -8.647 1.036 29.232 1.00 84.88 82 ARG A CA 1
ATOM 643 C C . ARG A 1 82 ? -9.355 -0.269 28.850 1.00 84.88 82 ARG A C 1
ATOM 645 O O . ARG A 1 82 ? -9.167 -1.275 29.518 1.00 84.88 82 ARG A O 1
ATOM 652 N N . ARG A 1 83 ? -10.230 -0.234 27.841 1.00 85.56 83 ARG A N 1
ATOM 653 C CA . ARG A 1 83 ? -10.990 -1.396 27.354 1.00 85.56 83 ARG A CA 1
ATOM 654 C C . ARG A 1 83 ? -10.317 -2.083 26.168 1.00 85.56 83 ARG A C 1
ATOM 656 O O . ARG A 1 83 ? -10.685 -3.210 25.872 1.00 85.56 83 ARG A O 1
ATOM 663 N N . GLN A 1 84 ? -9.344 -1.440 25.519 1.00 88.38 84 GLN A N 1
ATOM 664 C CA . GLN A 1 84 ? -8.569 -2.050 24.436 1.00 88.38 84 GLN A CA 1
ATOM 665 C C . GLN A 1 84 ? -7.836 -3.305 24.911 1.00 88.38 84 GLN A C 1
ATOM 667 O O . GLN A 1 84 ? -7.933 -4.328 24.253 1.00 88.38 84 GLN A O 1
ATOM 672 N N . SER A 1 85 ? -7.226 -3.288 26.098 1.00 84.62 85 SER A N 1
ATOM 673 C CA . SER A 1 85 ? -6.567 -4.476 26.664 1.00 84.62 85 SER A CA 1
ATOM 674 C C . SER A 1 85 ? -7.487 -5.687 26.854 1.00 84.62 85 SER A C 1
ATOM 676 O O . SER A 1 85 ? -6.987 -6.791 26.967 1.00 84.62 85 SER A O 1
ATOM 678 N N . ARG A 1 86 ? -8.814 -5.495 26.894 1.00 84.50 86 ARG A N 1
ATOM 679 C CA . ARG A 1 86 ? -9.800 -6.582 27.037 1.00 84.50 86 ARG A CA 1
ATOM 680 C C . ARG A 1 86 ? -10.231 -7.205 25.711 1.00 84.50 86 ARG A C 1
ATOM 682 O O . ARG A 1 86 ? -10.909 -8.218 25.724 1.00 84.50 86 ARG A O 1
ATOM 689 N N . VAL A 1 87 ? -9.956 -6.534 24.593 1.00 87.00 87 VAL A N 1
ATOM 690 C CA . VAL A 1 87 ? -10.189 -7.074 23.239 1.00 87.00 87 VAL A CA 1
ATOM 691 C C . VAL A 1 87 ? -8.881 -7.483 22.564 1.00 87.00 87 VAL A C 1
ATOM 693 O O . VAL A 1 87 ? -8.894 -8.072 21.490 1.00 87.00 87 VAL A O 1
ATOM 696 N N . LEU A 1 88 ? -7.758 -7.132 23.190 1.00 83.94 88 LEU A N 1
ATOM 697 C CA . LEU A 1 88 ? -6.419 -7.587 22.868 1.00 83.94 88 LEU A CA 1
ATOM 698 C C . LEU A 1 88 ? -6.132 -8.814 23.739 1.00 83.94 88 LEU A C 1
ATOM 700 O O . LEU A 1 88 ? -5.353 -8.724 24.685 1.00 83.94 88 LEU A O 1
ATOM 704 N N . ASP A 1 89 ? -6.798 -9.932 23.461 1.00 73.12 89 ASP A N 1
ATOM 705 C CA . ASP A 1 89 ? -6.350 -11.207 24.016 1.00 73.12 89 ASP A CA 1
ATOM 706 C C . ASP A 1 89 ? -5.130 -11.707 23.227 1.00 73.12 89 ASP A C 1
ATOM 708 O O . ASP A 1 89 ? -4.989 -11.467 22.027 1.00 73.12 89 ASP A O 1
ATOM 712 N N . GLN A 1 90 ? -4.196 -12.278 23.984 1.00 48.91 90 GLN A N 1
ATOM 713 C CA . GLN A 1 90 ? -2.778 -12.466 23.686 1.00 48.91 90 GLN A CA 1
ATOM 714 C C . GLN A 1 90 ? -2.488 -13.432 22.522 1.00 48.91 90 GLN A C 1
ATOM 716 O O . GLN A 1 90 ? -3.086 -14.500 22.461 1.00 48.91 90 GLN A O 1
ATOM 721 N N . ALA A 1 91 ? -1.451 -13.066 21.749 1.00 42.00 91 ALA A N 1
ATOM 722 C CA . ALA A 1 91 ? -0.647 -13.852 20.794 1.00 42.00 91 ALA A CA 1
ATOM 723 C C . ALA A 1 91 ? -1.317 -14.306 19.483 1.00 42.00 91 ALA A C 1
ATOM 725 O O . ALA A 1 91 ? -2.101 -15.277 19.486 1.00 42.00 91 ALA A O 1
#

Secondary structure (DSSP, 8-state):
---PPPHHHHHHHHTTT--HHHHHHHHHHSEE-SSSEE--HHHHHHHHHHHHHHHHHHHHHTT-EEEEETTEEEEEE---HHHHTTT----